Protein AF-A0A1F9HYA3-F1 (afdb_monomer_lite)

Foldseek 3Di:
DPPLVCQQVVDWDWDQDPVGIDTGGQLLSVLLSLLQVDDPDPQSPLVSVLSNLVSQVVPPCLVVSLVVNLVRPDLVSLVSVLVNLCVQLVDLPGPSLVVSQVVCVVVVDRDHSVRSSVSSVVSSVSSVVSD

Secondary structure (DSSP, 8-state):
---HHHHHHSSEEEEEETTEEEEEE-HHHHHHHHHHT--SSTT--HHHHHHHHHHHHT-S-HHHHHHHHHHHS-HHHHHHHHHHHHHH-SSTT-HHHHHHHHHHGGGT----HHHHHHHHHHHHHHHHTT-

Structure (mmCIF, N/CA/C/O backbone):
data_AF-A0A1F9HYA3-F1
#
_entry.id   AF-A0A1F9HYA3-F1
#
loop_
_atom_site.group_PDB
_atom_site.id
_atom_site.type_symbol
_atom_site.label_atom_id
_atom_site.label_alt_id
_atom_site.label_comp_id
_atom_site.label_asym_id
_atom_site.label_entity_id
_atom_site.label_seq_id
_atom_site.pdbx_PDB_ins_code
_atom_site.Cartn_x
_atom_site.Cartn_y
_atom_site.Cartn_z
_atom_site.occupancy
_atom_site.B_iso_or_equiv
_atom_site.auth_seq_id
_atom_site.auth_comp_id
_atom_site.auth_asym_id
_atom_site.auth_atom_id
_atom_site.pdbx_PDB_model_num
ATOM 1 N N . MET A 1 1 ? -23.828 -7.316 6.083 1.00 46.75 1 MET A N 1
ATOM 2 C CA . MET A 1 1 ? -22.713 -8.009 5.410 1.00 46.75 1 MET A CA 1
ATOM 3 C C . MET A 1 1 ? -22.217 -7.020 4.375 1.00 46.75 1 MET A C 1
ATOM 5 O O . MET A 1 1 ? -23.044 -6.533 3.618 1.00 46.75 1 MET A O 1
ATOM 9 N N . PHE A 1 2 ? -20.976 -6.548 4.485 1.00 49.66 2 PHE A N 1
ATOM 10 C CA . PHE A 1 2 ? -20.453 -5.582 3.520 1.00 49.66 2 PHE A CA 1
ATOM 11 C C . PHE A 1 2 ? -20.279 -6.346 2.206 1.00 49.66 2 PHE A C 1
ATOM 13 O O . PHE A 1 2 ? -19.657 -7.405 2.200 1.00 49.66 2 PHE A O 1
ATOM 20 N N . ASP A 1 3 ? -20.904 -5.879 1.131 1.00 56.12 3 ASP A N 1
ATOM 21 C CA . ASP A 1 3 ? -20.735 -6.481 -0.190 1.00 56.12 3 ASP A CA 1
ATOM 22 C C . ASP A 1 3 ? -19.393 -5.976 -0.744 1.00 56.12 3 ASP A C 1
ATOM 24 O O . ASP A 1 3 ? -19.321 -5.053 -1.558 1.00 56.12 3 ASP A O 1
ATOM 28 N N . ASP A 1 4 ? -18.301 -6.534 -0.207 1.00 63.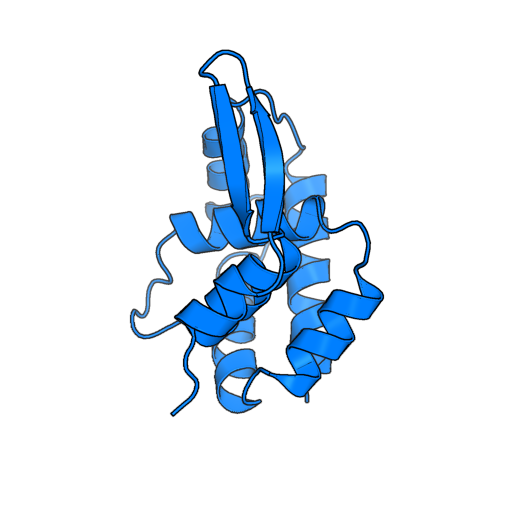31 4 ASP A N 1
ATOM 29 C CA . ASP A 1 4 ? -16.912 -6.098 -0.423 1.00 63.31 4 ASP A CA 1
ATOM 30 C C . ASP A 1 4 ? -16.557 -5.970 -1.915 1.00 63.31 4 ASP A C 1
ATOM 32 O O . ASP A 1 4 ? -15.749 -5.128 -2.316 1.00 63.31 4 ASP A O 1
ATOM 36 N N . PHE A 1 5 ? -17.205 -6.779 -2.754 1.00 63.50 5 PHE A N 1
ATOM 37 C CA . PHE A 1 5 ? -17.028 -6.774 -4.201 1.00 63.50 5 PHE A CA 1
ATOM 38 C C . PHE A 1 5 ? -17.724 -5.587 -4.883 1.00 63.50 5 PHE A C 1
ATOM 40 O O . PHE A 1 5 ? -17.142 -4.951 -5.762 1.00 63.50 5 PHE A O 1
ATOM 47 N N . ASN A 1 6 ? -18.929 -5.217 -4.440 1.00 69.62 6 ASN A N 1
ATOM 48 C CA . ASN A 1 6 ? -19.646 -4.061 -4.985 1.00 69.62 6 ASN A CA 1
ATOM 49 C C . ASN A 1 6 ? -18.927 -2.750 -4.643 1.00 69.62 6 ASN A C 1
ATOM 51 O O . ASN A 1 6 ? -18.889 -1.836 -5.465 1.00 69.62 6 ASN A O 1
ATOM 55 N N . PHE A 1 7 ? -18.274 -2.674 -3.478 1.00 72.81 7 PHE A N 1
ATOM 56 C CA . PHE A 1 7 ? -17.427 -1.533 -3.123 1.00 72.81 7 PHE A CA 1
ATOM 57 C C . PHE A 1 7 ? -16.219 -1.379 -4.063 1.00 72.81 7 PHE A C 1
ATOM 59 O O . PHE A 1 7 ? -15.924 -0.266 -4.503 1.00 72.81 7 PHE A O 1
ATOM 66 N N . LEU A 1 8 ? -15.535 -2.470 -4.417 1.00 73.31 8 LEU A N 1
ATOM 67 C CA . LEU A 1 8 ? -14.430 -2.426 -5.384 1.00 73.31 8 LEU A CA 1
ATOM 68 C C . LEU A 1 8 ? -14.878 -1.936 -6.766 1.00 73.31 8 LEU A C 1
ATOM 70 O O . LEU A 1 8 ? -14.141 -1.202 -7.423 1.00 73.31 8 LEU A O 1
ATOM 74 N N . LEU A 1 9 ? -16.071 -2.350 -7.200 1.00 77.81 9 LEU A N 1
ATOM 75 C CA . LEU A 1 9 ? -16.561 -2.121 -8.559 1.00 77.81 9 LEU A CA 1
ATOM 76 C C . LEU A 1 9 ? -17.346 -0.819 -8.747 1.00 77.81 9 LEU A C 1
ATOM 78 O O . LEU A 1 9 ? -17.616 -0.436 -9.881 1.00 77.81 9 LEU A O 1
ATOM 82 N N . SER A 1 10 ? -17.697 -0.114 -7.670 1.00 78.06 10 SER A N 1
ATOM 83 C CA . SER A 1 10 ? -18.569 1.065 -7.760 1.00 78.06 10 SER A CA 1
ATOM 84 C C . SER A 1 10 ? -17.907 2.316 -8.373 1.00 78.06 10 SER A C 1
ATOM 86 O O . SER A 1 10 ? -18.597 3.311 -8.583 1.00 78.06 10 SER A O 1
ATOM 88 N N . ASP A 1 11 ? -16.592 2.311 -8.609 1.00 77.19 11 ASP A N 1
ATOM 89 C CA . ASP A 1 11 ? -15.848 3.398 -9.265 1.00 77.19 11 ASP A CA 1
ATOM 90 C C . ASP A 1 11 ? -14.558 2.831 -9.869 1.00 77.19 11 ASP A C 1
ATOM 92 O O . ASP A 1 11 ? -13.596 2.500 -9.163 1.00 77.19 11 ASP A O 1
ATOM 96 N N . LEU A 1 12 ? -14.577 2.674 -11.191 1.00 83.19 12 LEU A N 1
ATOM 97 C CA . LEU A 1 12 ? -13.527 2.021 -11.959 1.00 83.19 12 LEU A CA 1
ATOM 98 C C . LEU A 1 12 ? -12.681 3.054 -12.705 1.00 83.19 12 LEU A C 1
ATOM 100 O O . LEU A 1 12 ? -13.185 3.999 -13.311 1.00 83.19 12 LEU A O 1
ATOM 104 N N . LEU A 1 13 ? -11.372 2.830 -12.703 1.0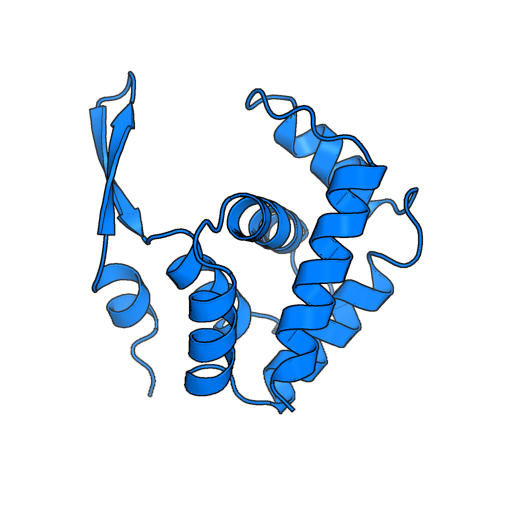0 82.50 13 LEU A N 1
ATOM 105 C CA . LEU A 1 13 ? -10.422 3.505 -13.565 1.00 82.50 13 LEU A CA 1
ATOM 106 C C . LEU A 1 13 ? -10.406 2.815 -14.931 1.00 82.50 13 LEU A C 1
ATOM 108 O O . LEU A 1 13 ? -10.195 1.606 -15.028 1.00 82.50 13 LEU A O 1
ATOM 112 N N . TYR A 1 14 ? -10.583 3.598 -15.986 1.00 88.94 14 TYR A N 1
ATOM 113 C CA . TYR A 1 14 ? -10.349 3.136 -17.346 1.00 88.94 14 TYR A CA 1
ATOM 114 C C . TYR A 1 14 ? -8.853 3.225 -17.675 1.00 88.94 14 TYR A C 1
ATOM 116 O O . TYR A 1 14 ? -8.249 4.290 -17.529 1.00 88.94 14 TYR A O 1
ATOM 124 N N . ILE A 1 15 ? -8.264 2.116 -18.121 1.00 84.00 15 ILE A N 1
ATOM 125 C CA . ILE A 1 15 ? -6.854 2.022 -18.511 1.00 84.00 15 ILE A CA 1
ATOM 126 C C . ILE A 1 15 ? -6.759 1.449 -19.923 1.00 84.00 15 ILE A C 1
ATOM 128 O O . ILE A 1 15 ? -7.424 0.468 -20.261 1.00 84.00 15 ILE A O 1
ATOM 132 N N . GLN A 1 16 ? -5.895 2.049 -20.737 1.00 88.81 16 GLN A N 1
ATOM 133 C CA . GLN A 1 16 ? -5.502 1.522 -22.037 1.00 88.81 16 GLN A CA 1
ATOM 134 C C . GLN A 1 16 ? -4.060 1.015 -21.965 1.00 88.81 16 GLN A C 1
ATOM 136 O O . GLN A 1 16 ? -3.169 1.740 -21.527 1.00 88.81 16 GLN A O 1
ATOM 141 N N . THR A 1 17 ? -3.847 -0.227 -22.389 1.00 85.31 17 THR A N 1
ATOM 142 C CA . THR A 1 17 ? -2.538 -0.884 -22.476 1.00 85.31 17 THR A CA 1
ATOM 143 C C . THR A 1 17 ? -2.296 -1.372 -23.906 1.00 85.31 17 THR A C 1
ATOM 145 O O . THR A 1 17 ? -3.191 -1.304 -24.752 1.00 85.31 17 THR A O 1
ATOM 148 N N . GLU A 1 18 ? -1.100 -1.893 -24.185 1.00 84.50 18 GLU A N 1
ATOM 149 C CA . GLU A 1 18 ? -0.791 -2.545 -25.467 1.00 84.50 18 GLU A CA 1
ATOM 150 C C . GLU A 1 18 ? -1.655 -3.791 -25.738 1.00 84.50 18 GLU A C 1
ATOM 152 O O . GLU A 1 18 ? -1.870 -4.157 -26.891 1.00 84.50 18 GLU A O 1
ATOM 157 N N . TRP A 1 19 ? -2.222 -4.393 -24.686 1.00 86.06 19 TRP A N 1
ATOM 158 C CA . TRP A 1 19 ? -3.088 -5.574 -24.767 1.00 86.06 19 TRP A CA 1
ATOM 159 C C . TRP A 1 19 ? -4.585 -5.252 -24.827 1.00 86.06 19 TRP A C 1
ATOM 161 O O . TRP A 1 19 ? -5.398 -6.169 -24.932 1.00 86.06 19 TRP A O 1
ATOM 171 N N . GLY A 1 20 ? -4.977 -3.976 -24.744 1.00 90.62 20 GLY A N 1
ATOM 172 C CA . GLY A 1 20 ? -6.371 -3.563 -24.894 1.00 90.62 20 GLY A CA 1
ATOM 173 C C . GLY A 1 20 ? -6.856 -2.543 -23.869 1.00 90.62 20 GLY A C 1
ATOM 174 O O . GLY A 1 20 ? -6.088 -1.787 -23.272 1.00 90.62 20 GLY A O 1
ATOM 175 N N . LYS A 1 21 ? -8.180 -2.490 -23.711 1.00 92.94 21 LYS A N 1
ATOM 176 C CA . LYS A 1 21 ? -8.894 -1.512 -22.883 1.00 92.94 21 LYS A CA 1
ATOM 177 C C . LYS A 1 21 ? -9.551 -2.225 -21.710 1.00 92.94 21 LYS A C 1
ATOM 179 O O . LYS A 1 21 ? -10.301 -3.175 -21.918 1.00 92.94 21 LYS A O 1
ATOM 184 N N . PHE A 1 22 ? -9.295 -1.746 -20.498 1.00 88.62 22 PHE A N 1
ATOM 185 C CA . PHE A 1 22 ? -9.734 -2.399 -19.269 1.00 88.62 22 PHE A CA 1
ATOM 186 C C . PHE A 1 22 ? -10.338 -1.389 -18.296 1.00 88.62 22 PHE A C 1
ATOM 188 O O . PHE A 1 22 ? -9.868 -0.256 -18.185 1.00 88.62 22 PHE A O 1
ATOM 195 N N . TYR A 1 23 ? -11.351 -1.827 -17.552 1.00 87.31 23 TYR A N 1
ATOM 196 C CA . TYR A 1 23 ? -11.829 -1.136 -16.359 1.00 87.31 23 TYR A CA 1
ATOM 197 C C . TYR A 1 23 ? -11.291 -1.866 -15.135 1.00 87.31 23 TYR A C 1
ATOM 199 O O . TYR A 1 23 ? -11.499 -3.071 -14.994 1.00 87.31 23 TYR A O 1
ATOM 207 N N . VAL A 1 24 ? -10.595 -1.153 -14.255 1.00 83.25 24 VAL A N 1
ATOM 208 C CA . VAL A 1 24 ? -10.030 -1.725 -13.027 1.00 83.25 24 VAL A CA 1
ATOM 209 C C . VAL A 1 24 ? -10.434 -0.896 -11.813 1.00 83.25 24 VAL A C 1
ATOM 211 O O . VAL A 1 24 ? -10.655 0.306 -11.955 1.00 83.25 24 VAL A O 1
ATOM 214 N N . PRO A 1 25 ? -10.519 -1.477 -10.606 1.00 81.81 25 PRO A N 1
ATOM 215 C CA . PRO A 1 25 ? -10.747 -0.695 -9.398 1.00 81.81 25 PRO A CA 1
ATOM 216 C C . PRO A 1 25 ? -9.692 0.397 -9.231 1.00 81.81 25 PRO A C 1
ATOM 218 O O . PRO A 1 25 ? -8.507 0.181 -9.503 1.00 81.81 25 PRO A O 1
ATOM 221 N N . ARG A 1 26 ? -10.108 1.566 -8.738 1.00 79.69 26 ARG A N 1
ATOM 222 C CA . ARG A 1 26 ? -9.151 2.604 -8.347 1.00 79.69 26 ARG A CA 1
ATOM 223 C C . ARG A 1 26 ? -8.186 2.077 -7.270 1.00 79.69 26 ARG A C 1
ATOM 225 O O . ARG A 1 26 ? -8.641 1.369 -6.362 1.00 79.69 26 ARG A O 1
ATOM 232 N N . PRO A 1 27 ? -6.887 2.435 -7.317 1.00 75.50 27 PRO A N 1
ATOM 233 C CA . PRO A 1 27 ? -5.898 1.986 -6.334 1.00 75.50 27 PRO A CA 1
ATOM 234 C C . PRO A 1 27 ? -6.325 2.217 -4.878 1.00 75.50 27 PRO A C 1
ATOM 236 O O . PRO A 1 27 ? -6.100 1.364 -4.025 1.00 75.50 27 PRO A O 1
ATOM 239 N N . GLU A 1 28 ? -7.004 3.330 -4.598 1.00 75.69 28 GLU A N 1
ATOM 240 C CA . GLU A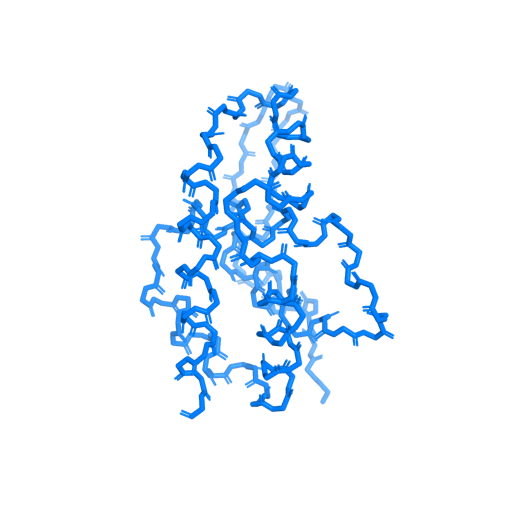 1 28 ? -7.496 3.700 -3.270 1.00 75.69 28 GLU A CA 1
ATOM 241 C C . GLU A 1 28 ? -8.567 2.731 -2.752 1.00 75.69 28 GLU A C 1
ATOM 243 O O . GLU A 1 28 ? -8.536 2.316 -1.594 1.00 75.69 28 GLU A O 1
ATOM 248 N N . ARG A 1 29 ? -9.488 2.307 -3.623 1.00 76.25 29 ARG A N 1
ATOM 249 C CA . ARG A 1 29 ? -10.524 1.323 -3.274 1.00 76.25 29 ARG A CA 1
ATOM 250 C C . ARG A 1 29 ? -9.940 -0.061 -3.090 1.00 76.25 29 ARG A C 1
ATOM 252 O O . ARG A 1 29 ? -10.351 -0.783 -2.186 1.00 76.25 29 ARG A O 1
ATOM 259 N N . TYR A 1 30 ? -8.954 -0.408 -3.910 1.00 76.81 30 TYR A N 1
ATOM 260 C CA . TYR A 1 30 ? -8.232 -1.659 -3.756 1.00 76.81 30 TYR A CA 1
ATOM 261 C C . TYR A 1 30 ? -7.452 -1.707 -2.437 1.00 76.81 30 TYR A C 1
ATOM 263 O O . TYR A 1 30 ? -7.474 -2.736 -1.770 1.00 76.81 30 TYR A O 1
ATOM 271 N N . LEU A 1 31 ? -6.837 -0.598 -2.006 1.00 75.12 31 LEU A N 1
ATOM 272 C CA . LEU A 1 31 ? -6.213 -0.489 -0.681 1.00 75.12 31 LEU A CA 1
ATOM 273 C C . LEU A 1 31 ? -7.217 -0.726 0.443 1.00 75.12 31 LEU A C 1
ATOM 275 O O . LEU A 1 31 ? -6.950 -1.542 1.318 1.00 75.12 31 LEU A O 1
ATOM 279 N N . ILE A 1 32 ? -8.372 -0.057 0.407 1.00 73.25 32 ILE A N 1
ATOM 280 C CA . ILE A 1 32 ? -9.422 -0.213 1.426 1.00 73.25 32 ILE A CA 1
ATOM 281 C C . ILE A 1 32 ? -9.925 -1.655 1.452 1.00 73.25 32 ILE A C 1
ATOM 283 O O . ILE A 1 32 ? -9.950 -2.272 2.512 1.00 73.25 32 ILE A O 1
ATOM 287 N N . TYR A 1 33 ? -10.232 -2.230 0.288 1.00 75.38 33 TYR A N 1
ATOM 288 C CA . TYR A 1 33 ? -10.604 -3.637 0.176 1.00 75.38 33 TYR A CA 1
ATOM 289 C C . TYR A 1 33 ? -9.520 -4.553 0.739 1.00 75.38 33 TYR A C 1
ATOM 291 O O . TYR A 1 33 ? -9.832 -5.494 1.460 1.00 75.38 33 TYR A O 1
ATOM 299 N N . LYS A 1 34 ? -8.241 -4.287 0.456 1.00 75.06 34 LYS A N 1
ATOM 300 C CA . LYS A 1 34 ? -7.129 -5.083 0.978 1.00 75.06 34 LYS A CA 1
ATOM 301 C C . LYS A 1 34 ? -6.961 -4.943 2.477 1.00 75.06 34 LYS A C 1
ATOM 303 O O . LYS A 1 34 ? -6.668 -5.943 3.108 1.00 75.06 34 LYS A O 1
ATOM 308 N N . VAL A 1 35 ? -7.200 -3.768 3.054 1.00 72.69 35 VAL A N 1
ATOM 309 C CA . VAL A 1 35 ? -7.221 -3.580 4.511 1.00 72.69 35 VAL A CA 1
ATOM 310 C C . VAL A 1 35 ? -8.411 -4.312 5.138 1.00 72.69 35 VAL A C 1
ATOM 312 O O . VAL A 1 35 ? -8.223 -4.973 6.153 1.00 72.69 35 VAL A O 1
ATOM 315 N N . ILE A 1 36 ? -9.596 -4.268 4.516 1.00 65.69 36 ILE A N 1
ATOM 316 C CA . ILE A 1 36 ? -10.797 -5.009 4.947 1.00 65.69 36 ILE A CA 1
ATOM 317 C C . ILE A 1 36 ? -10.585 -6.531 4.842 1.00 65.69 36 ILE A C 1
ATOM 319 O O . ILE A 1 36 ? -11.004 -7.280 5.721 1.00 65.69 36 ILE A O 1
ATOM 323 N N . SER A 1 37 ? -9.884 -6.986 3.801 1.00 64.69 37 SER A N 1
ATOM 324 C CA . SER A 1 37 ? -9.621 -8.404 3.512 1.00 64.69 37 SER A CA 1
ATOM 325 C C . SER A 1 37 ? -8.311 -8.951 4.111 1.00 64.69 37 SER A C 1
ATOM 327 O O . SER A 1 37 ? -7.929 -10.081 3.805 1.00 64.69 37 SER A O 1
ATOM 329 N N . PHE A 1 38 ? -7.624 -8.207 4.993 1.00 65.06 38 PHE A N 1
ATOM 330 C CA . PHE A 1 38 ? -6.407 -8.652 5.702 1.00 65.06 38 PHE A CA 1
ATOM 331 C C . PHE A 1 38 ? -6.615 -8.680 7.219 1.00 65.06 38 PHE A C 1
ATOM 333 O O . PHE A 1 38 ? -7.019 -7.686 7.797 1.00 65.06 38 PHE A O 1
ATOM 340 N N . LEU A 1 39 ? -6.299 -9.724 7.991 1.00 51.66 39 LEU A N 1
ATOM 341 C CA . LEU A 1 39 ? -5.333 -10.820 7.865 1.00 51.66 39 LEU A CA 1
ATOM 342 C C . LEU A 1 39 ? -5.963 -12.085 8.471 1.00 51.66 39 LEU A C 1
ATOM 344 O O . LEU A 1 39 ? -5.970 -12.187 9.695 1.00 51.66 39 LEU A O 1
ATOM 348 N N . ASP A 1 40 ? -6.440 -13.055 7.698 1.00 49.06 40 ASP A N 1
ATOM 349 C CA . ASP A 1 40 ? -6.744 -14.385 8.269 1.00 49.06 40 ASP A CA 1
ATOM 350 C C . ASP A 1 40 ? -5.517 -15.310 8.307 1.00 49.06 40 ASP A C 1
ATOM 352 O O . ASP A 1 40 ? -5.519 -16.318 9.005 1.00 49.06 40 ASP A O 1
ATOM 356 N N . GLU A 1 41 ? -4.406 -14.909 7.675 1.00 55.62 41 GLU A N 1
ATOM 357 C CA . GLU A 1 41 ? -3.137 -15.635 7.740 1.00 55.62 41 GLU A CA 1
ATOM 358 C C . GLU A 1 41 ? -2.059 -14.867 8.531 1.00 55.62 41 GLU A C 1
ATOM 360 O O . GLU A 1 41 ? -1.808 -13.689 8.247 1.00 55.62 41 GLU A O 1
ATOM 365 N N . PRO A 1 42 ? -1.349 -15.522 9.473 1.00 45.78 42 PRO A N 1
ATOM 366 C CA . PRO A 1 42 ? -0.311 -14.903 10.309 1.00 45.78 42 PRO A CA 1
ATOM 367 C C . PRO A 1 42 ? 0.836 -14.250 9.527 1.00 45.78 42 PRO A C 1
ATOM 369 O O . PRO A 1 42 ? 1.525 -13.376 10.051 1.00 45.78 42 PRO A O 1
ATOM 372 N N . ALA A 1 43 ? 1.049 -14.665 8.276 1.00 50.59 43 ALA A N 1
ATOM 373 C CA . ALA A 1 43 ? 2.162 -14.206 7.460 1.00 50.59 43 ALA A CA 1
ATOM 374 C C . ALA A 1 43 ? 1.857 -12.964 6.623 1.00 50.59 43 ALA A C 1
ATOM 376 O O . ALA A 1 43 ? 2.817 -12.357 6.153 1.00 50.59 43 ALA A O 1
ATOM 377 N N . GLY A 1 44 ? 0.582 -12.590 6.434 1.00 57.53 44 GLY A N 1
ATOM 378 C CA . GLY A 1 44 ? 0.167 -11.551 5.492 1.00 57.53 44 GLY A CA 1
ATOM 379 C C . GLY A 1 44 ? 0.863 -11.707 4.147 1.00 57.53 44 GLY A C 1
ATOM 380 O O . GLY A 1 44 ? 1.938 -11.136 3.966 1.00 57.53 44 GLY A O 1
ATOM 381 N N . ARG A 1 45 ? 0.290 -12.532 3.255 1.00 67.31 45 ARG A N 1
ATOM 382 C CA . ARG A 1 45 ? 0.903 -12.944 1.982 1.00 67.31 45 ARG A CA 1
ATOM 383 C C . ARG A 1 45 ? 1.704 -11.796 1.382 1.00 67.31 45 ARG A C 1
ATOM 385 O O . ARG A 1 45 ? 1.187 -10.709 1.161 1.00 67.31 45 ARG A O 1
ATOM 392 N N . GLN A 1 46 ? 2.986 -12.043 1.162 1.00 69.12 46 GLN A N 1
ATOM 393 C CA . GLN A 1 46 ? 3.979 -11.035 0.796 1.00 69.12 46 GLN A CA 1
ATOM 394 C C . GLN A 1 46 ? 3.549 -10.156 -0.393 1.00 69.12 46 GLN A C 1
ATOM 396 O O . GLN A 1 46 ? 3.803 -8.953 -0.422 1.00 69.12 46 GLN A O 1
ATOM 401 N N . ARG A 1 47 ? 2.778 -10.741 -1.316 1.00 73.19 47 ARG A N 1
ATOM 402 C CA . ARG A 1 47 ? 2.106 -10.052 -2.421 1.00 73.19 47 ARG A CA 1
ATOM 403 C C . ARG A 1 47 ? 1.214 -8.896 -1.966 1.00 73.19 47 ARG A C 1
ATOM 405 O O . ARG A 1 47 ? 1.224 -7.851 -2.597 1.00 73.19 47 ARG A O 1
ATOM 412 N N . ASP A 1 48 ? 0.450 -9.052 -0.896 1.00 76.00 48 ASP A N 1
ATOM 413 C CA . ASP A 1 48 ? -0.443 -8.009 -0.395 1.00 76.00 48 ASP A CA 1
ATOM 414 C C . ASP A 1 48 ? 0.336 -6.856 0.249 1.00 76.00 48 ASP A C 1
ATOM 416 O O . ASP A 1 48 ? -0.054 -5.703 0.103 1.00 76.00 48 ASP A O 1
ATOM 420 N N . VAL A 1 49 ? 1.489 -7.136 0.865 1.00 78.00 49 VAL A N 1
ATOM 421 C CA . VAL A 1 49 ? 2.407 -6.100 1.367 1.00 78.00 49 VAL A CA 1
ATOM 422 C C . VAL A 1 49 ? 3.000 -5.281 0.217 1.00 78.00 49 VAL A C 1
ATOM 424 O O . VAL A 1 49 ? 3.019 -4.052 0.281 1.00 78.00 49 VAL A O 1
ATOM 427 N N . MET A 1 50 ? 3.420 -5.947 -0.860 1.00 80.12 50 MET A N 1
ATOM 428 C CA . MET A 1 50 ? 3.844 -5.282 -2.094 1.00 80.12 50 MET A CA 1
ATOM 429 C C . MET A 1 50 ? 2.704 -4.466 -2.720 1.00 80.12 50 MET A C 1
ATOM 431 O O . MET A 1 50 ? 2.929 -3.342 -3.157 1.00 80.12 50 MET A O 1
ATOM 435 N N . MET A 1 51 ? 1.476 -4.992 -2.729 1.00 78.06 51 MET A N 1
ATOM 436 C CA . MET A 1 51 ? 0.309 -4.263 -3.234 1.00 78.06 51 MET A CA 1
ATOM 437 C C . MET A 1 51 ? -0.037 -3.047 -2.371 1.00 78.06 51 MET A C 1
ATOM 439 O O . MET A 1 51 ? -0.394 -2.013 -2.928 1.00 78.06 51 MET A O 1
ATOM 443 N N . PHE A 1 52 ? 0.092 -3.132 -1.041 1.00 81.44 52 PHE A N 1
ATOM 444 C CA . PHE A 1 52 ? -0.077 -1.973 -0.161 1.00 81.44 52 PHE A 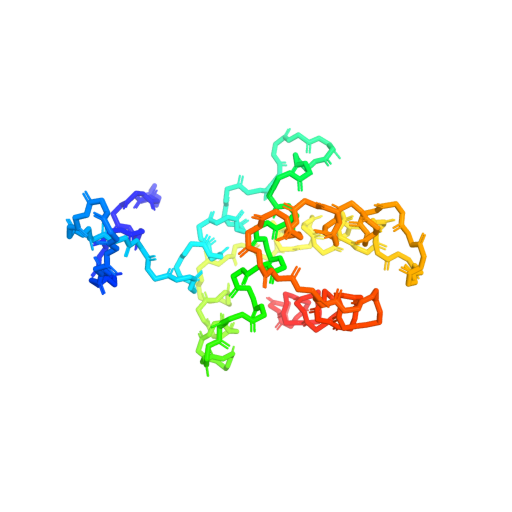CA 1
ATOM 445 C C . PHE A 1 52 ? 0.905 -0.872 -0.525 1.00 81.44 52 PHE A C 1
ATOM 447 O O . PHE A 1 52 ? 0.480 0.256 -0.760 1.00 81.44 52 PHE A O 1
ATOM 454 N N . TYR A 1 53 ? 2.190 -1.211 -0.644 1.00 85.44 53 TYR A N 1
ATOM 455 C CA . TYR A 1 53 ? 3.200 -0.261 -1.093 1.00 85.44 53 TYR A CA 1
ATOM 456 C C . TYR A 1 53 ? 2.830 0.348 -2.448 1.00 85.44 53 TYR A C 1
ATOM 458 O O . TYR A 1 53 ? 2.755 1.567 -2.579 1.00 85.44 53 TYR A O 1
ATOM 466 N N . PHE A 1 54 ? 2.566 -0.497 -3.445 1.00 83.12 54 PHE A N 1
ATOM 467 C CA . PHE A 1 54 ? 2.335 -0.059 -4.815 1.00 83.12 54 PHE A CA 1
ATOM 468 C C . PHE A 1 54 ? 1.116 0.858 -4.936 1.00 83.12 54 PHE A C 1
ATOM 470 O O . PHE A 1 54 ? 1.182 1.920 -5.549 1.00 83.12 54 PHE A O 1
ATOM 477 N N . CYS A 1 55 ? -0.012 0.479 -4.340 1.00 81.12 55 CYS A N 1
ATOM 478 C CA . CYS A 1 55 ? -1.209 1.300 -4.417 1.00 81.12 55 CYS A CA 1
ATOM 479 C C . CYS A 1 55 ? -1.079 2.572 -3.568 1.00 81.12 55 CYS A C 1
ATOM 481 O O . CYS A 1 55 ? -1.586 3.614 -3.979 1.00 81.12 55 CYS A O 1
ATOM 483 N N . PHE A 1 56 ? -0.416 2.516 -2.406 1.00 85.38 56 PHE A N 1
ATOM 484 C CA . PHE A 1 56 ? -0.269 3.686 -1.535 1.00 85.38 56 PHE A CA 1
ATOM 485 C C . PHE A 1 56 ? 0.693 4.721 -2.133 1.00 85.38 56 PHE A C 1
ATOM 487 O O . PHE A 1 56 ? 0.340 5.898 -2.204 1.00 85.38 56 PHE A O 1
ATOM 494 N N . SER A 1 57 ? 1.827 4.278 -2.688 1.00 85.19 57 SER A N 1
ATOM 495 C CA . SER A 1 57 ? 2.806 5.149 -3.360 1.00 85.19 57 SER A CA 1
ATOM 496 C C . SER A 1 57 ? 2.235 5.871 -4.580 1.00 85.19 57 SER A C 1
ATOM 498 O O . SER A 1 57 ? 2.691 6.954 -4.942 1.00 85.19 57 SER A O 1
ATOM 500 N N . ARG A 1 58 ? 1.201 5.297 -5.205 1.00 81.00 58 ARG A N 1
ATOM 501 C CA . ARG A 1 58 ? 0.516 5.859 -6.379 1.00 81.00 58 ARG A CA 1
ATOM 502 C C . ARG A 1 58 ? -0.832 6.498 -6.062 1.00 81.00 58 ARG A C 1
ATOM 504 O O . ARG A 1 58 ? -1.466 7.046 -6.966 1.00 81.00 58 ARG A O 1
ATOM 511 N N . CYS A 1 59 ? -1.250 6.485 -4.799 1.00 78.75 59 CYS A N 1
ATOM 512 C CA . CYS A 1 59 ? -2.447 7.175 -4.347 1.00 78.75 59 CYS A CA 1
ATOM 513 C C . CYS A 1 59 ? -2.225 8.689 -4.434 1.00 78.75 59 CYS A C 1
ATOM 515 O O . CYS A 1 59 ? -1.455 9.273 -3.669 1.00 78.75 59 CYS A O 1
ATOM 517 N N . ARG A 1 60 ? -2.924 9.344 -5.368 1.00 71.56 60 ARG A N 1
ATOM 518 C CA . ARG A 1 60 ? -2.820 10.801 -5.573 1.00 71.56 60 ARG A CA 1
ATOM 519 C C . ARG A 1 60 ? -3.607 11.599 -4.533 1.00 71.56 60 ARG A C 1
ATOM 521 O O . ARG A 1 60 ? -3.363 12.788 -4.361 1.00 71.56 60 ARG A O 1
ATOM 528 N N . LYS A 1 61 ? -4.550 10.954 -3.844 1.00 77.31 61 LYS A N 1
ATOM 529 C CA . LYS A 1 61 ? -5.502 11.570 -2.910 1.00 77.31 61 LYS A CA 1
ATOM 530 C C . LYS A 1 61 ? -5.374 10.946 -1.517 1.00 77.31 61 LYS A C 1
ATOM 532 O O . LYS A 1 61 ? -6.317 10.361 -0.990 1.00 77.31 61 LYS A O 1
ATOM 537 N N . ARG A 1 62 ? -4.189 11.070 -0.906 1.00 75.69 62 ARG A N 1
ATOM 538 C CA . ARG A 1 62 ? -3.876 10.450 0.400 1.00 75.69 62 ARG A CA 1
ATOM 539 C C . ARG A 1 62 ? -4.859 10.838 1.512 1.00 75.69 62 ARG A C 1
ATOM 541 O O . ARG A 1 62 ? -5.272 9.972 2.272 1.00 75.69 62 ARG A O 1
ATOM 548 N N . ALA A 1 63 ? -5.294 12.098 1.558 1.00 74.19 63 ALA A N 1
ATOM 549 C CA . ALA A 1 63 ? -6.277 12.565 2.542 1.00 74.19 63 ALA A CA 1
ATOM 550 C C . ALA A 1 63 ? -7.656 11.890 2.382 1.00 74.19 63 ALA A C 1
ATOM 552 O O . ALA A 1 63 ? -8.313 11.564 3.368 1.00 74.19 63 ALA A O 1
ATOM 553 N N . GLU A 1 64 ? -8.088 11.636 1.143 1.00 73.00 64 GLU A N 1
ATOM 554 C CA . GLU A 1 64 ? -9.346 10.926 0.871 1.00 73.00 64 GLU A CA 1
ATOM 555 C C . GLU A 1 64 ? -9.231 9.443 1.242 1.00 73.00 64 GLU A C 1
ATOM 557 O O . GLU A 1 64 ? -10.167 8.877 1.804 1.00 73.00 64 GLU A O 1
ATOM 562 N N . LEU A 1 65 ? -8.069 8.828 0.996 1.00 74.56 65 LEU A N 1
ATOM 563 C CA . LEU A 1 65 ? -7.783 7.464 1.438 1.00 74.56 65 LEU A CA 1
ATOM 564 C C . LEU A 1 65 ? -7.818 7.349 2.970 1.00 74.56 65 LEU A C 1
ATOM 566 O O . LEU A 1 65 ? -8.422 6.415 3.486 1.00 74.56 65 LEU A O 1
ATOM 570 N N . GLU A 1 66 ? -7.219 8.294 3.698 1.00 74.19 66 GLU A N 1
ATOM 571 C CA . GLU A 1 66 ? -7.261 8.335 5.167 1.00 74.19 66 GLU A CA 1
ATOM 572 C C . GLU A 1 66 ? -8.697 8.391 5.701 1.00 74.19 66 GLU A C 1
ATOM 574 O O . GLU A 1 66 ? -9.066 7.604 6.575 1.00 74.19 66 GLU A O 1
ATOM 579 N N . LEU A 1 67 ? -9.522 9.290 5.156 1.00 72.56 67 LEU A N 1
ATOM 580 C CA . LEU A 1 67 ? -10.935 9.415 5.524 1.00 72.56 67 LEU A CA 1
ATOM 581 C C . LEU A 1 67 ? -11.717 8.138 5.210 1.00 72.56 67 LEU A C 1
ATOM 583 O O . LEU A 1 67 ? -12.461 7.644 6.053 1.00 72.56 67 LEU A O 1
ATOM 587 N N . ALA A 1 68 ? -11.520 7.568 4.025 1.00 70.88 68 ALA A N 1
ATOM 588 C CA . ALA A 1 68 ? -12.221 6.360 3.623 1.00 70.88 68 ALA A CA 1
ATOM 589 C C . ALA A 1 68 ? -11.806 5.149 4.475 1.00 70.88 68 ALA A C 1
ATOM 591 O O . ALA A 1 68 ? -12.659 4.377 4.912 1.00 70.88 68 ALA A O 1
ATOM 592 N N . LEU A 1 69 ? -10.518 5.002 4.793 1.00 73.56 69 LEU A N 1
ATOM 593 C CA . LEU A 1 69 ? -10.059 3.951 5.697 1.00 73.56 69 LEU A CA 1
ATOM 594 C C . LEU A 1 69 ? -10.704 4.086 7.087 1.00 73.56 69 LEU A C 1
ATOM 596 O O . LEU A 1 69 ? -11.116 3.071 7.646 1.00 73.56 69 LEU A O 1
ATOM 600 N N . LYS A 1 70 ? -10.878 5.311 7.608 1.00 72.19 70 LYS A N 1
ATOM 601 C CA . LYS A 1 70 ? -11.634 5.562 8.851 1.00 72.19 70 LYS A CA 1
ATOM 602 C C . LYS A 1 70 ? -13.098 5.153 8.754 1.00 72.19 70 LYS A C 1
ATOM 604 O O . LYS A 1 70 ? -13.630 4.561 9.686 1.00 72.19 70 LYS A O 1
ATOM 609 N N . SER A 1 71 ? -13.753 5.477 7.642 1.00 70.94 71 SER A N 1
ATOM 610 C CA . SER A 1 71 ? -15.180 5.208 7.455 1.00 70.94 71 SER A CA 1
ATOM 611 C C . SER A 1 71 ? -15.497 3.727 7.240 1.00 70.94 71 SER A C 1
ATOM 613 O O . SER A 1 71 ? -16.575 3.280 7.623 1.00 70.94 71 SER A O 1
ATOM 615 N N . PHE A 1 72 ? -14.586 2.968 6.624 1.00 70.38 72 PHE A N 1
ATOM 616 C CA . PHE A 1 72 ? -14.866 1.601 6.176 1.00 70.38 72 PHE A CA 1
ATOM 617 C C . PHE A 1 72 ? -14.158 0.503 6.980 1.00 70.38 72 PHE A C 1
ATOM 619 O O . PHE A 1 72 ? -14.618 -0.640 6.972 1.00 70.38 72 PHE A O 1
ATOM 626 N N . CYS A 1 73 ? -13.058 0.798 7.681 1.00 73.38 73 CYS A N 1
ATOM 627 C CA . CYS A 1 73 ? -12.277 -0.232 8.369 1.00 73.38 73 CYS A CA 1
ATOM 628 C C . CYS A 1 73 ? -12.612 -0.303 9.863 1.00 73.38 73 CYS A C 1
ATOM 630 O O . CYS A 1 73 ? -12.580 0.695 10.576 1.00 73.38 73 CYS A O 1
ATOM 632 N N . LYS A 1 74 ? -12.855 -1.516 10.375 1.00 75.69 74 LYS A N 1
ATOM 633 C CA . LYS A 1 74 ? -13.003 -1.745 11.821 1.00 75.69 74 LYS A CA 1
ATOM 634 C C . LYS A 1 74 ? -11.666 -1.506 12.528 1.00 75.69 74 LYS A C 1
ATOM 636 O O . LYS A 1 74 ? -10.654 -2.084 12.138 1.00 75.69 74 LYS A O 1
ATOM 641 N N . GLU A 1 75 ? -11.670 -0.755 13.624 1.00 74.88 75 GLU A N 1
ATOM 642 C CA . GLU A 1 75 ? -10.458 -0.382 14.371 1.00 74.88 75 GLU A CA 1
ATOM 643 C C . GLU A 1 75 ? -9.574 -1.590 14.756 1.00 74.88 75 GLU A C 1
ATOM 645 O O . GLU A 1 75 ? -8.353 -1.572 14.581 1.00 74.88 75 GLU A O 1
ATOM 650 N N . ALA A 1 76 ? -10.179 -2.691 15.221 1.00 75.00 76 ALA A N 1
ATOM 651 C CA . ALA A 1 76 ? -9.455 -3.914 15.584 1.00 75.00 76 ALA A CA 1
ATOM 652 C C . ALA A 1 76 ? -8.689 -4.538 14.399 1.00 75.00 76 ALA A C 1
ATOM 654 O O . ALA A 1 76 ? -7.579 -5.051 14.568 1.00 75.00 76 ALA A O 1
ATOM 655 N N . LEU A 1 77 ? -9.263 -4.461 13.195 1.00 75.75 77 LEU A N 1
ATOM 656 C CA . LEU A 1 77 ? -8.655 -4.958 11.963 1.00 75.75 77 LEU A CA 1
ATOM 657 C C . LEU A 1 77 ? -7.437 -4.114 11.587 1.00 75.75 77 LEU A C 1
ATOM 659 O O . LEU A 1 77 ? -6.347 -4.639 11.352 1.00 75.75 77 LEU A O 1
ATOM 663 N N . VAL A 1 78 ? -7.603 -2.794 11.636 1.00 77.62 78 VAL A N 1
ATOM 664 C CA . VAL A 1 78 ? -6.534 -1.834 11.366 1.00 77.62 78 VAL A CA 1
ATOM 665 C C . VAL A 1 78 ? -5.359 -2.041 12.322 1.00 77.62 78 VAL A C 1
ATOM 667 O O . VAL A 1 78 ? -4.211 -2.112 11.881 1.00 77.62 78 VAL A O 1
ATOM 670 N N . LYS A 1 79 ? -5.620 -2.234 13.623 1.00 80.38 79 LYS A N 1
ATOM 671 C CA . LYS A 1 79 ? -4.574 -2.542 14.615 1.00 80.38 79 LYS A CA 1
ATOM 672 C C . LYS A 1 79 ? -3.793 -3.814 14.263 1.00 80.38 79 LYS A C 1
ATOM 674 O O . LYS A 1 79 ? -2.567 -3.828 14.403 1.00 80.38 79 LYS A O 1
ATOM 679 N N . LYS A 1 80 ? -4.466 -4.866 13.775 1.00 79.19 80 LYS A N 1
ATOM 680 C CA . LYS A 1 80 ? -3.822 -6.121 13.338 1.00 79.19 80 LYS A CA 1
ATOM 681 C C . LYS A 1 80 ? -2.886 -5.885 12.147 1.00 79.19 80 LYS A C 1
ATOM 683 O O . LYS A 1 80 ? -1.733 -6.318 12.190 1.00 79.19 80 LYS A O 1
ATOM 688 N N . VAL A 1 81 ? -3.346 -5.148 11.134 1.00 79.06 81 VAL A N 1
ATOM 689 C CA . VAL A 1 81 ? -2.550 -4.786 9.947 1.00 79.06 81 VAL A CA 1
ATOM 690 C C . VAL A 1 81 ? -1.338 -3.935 10.334 1.00 79.06 81 VAL A C 1
ATOM 692 O O . VAL A 1 81 ? -0.207 -4.287 9.998 1.00 79.06 81 VAL A O 1
ATOM 695 N N . VAL A 1 82 ? -1.542 -2.872 11.118 1.00 83.69 82 VAL A N 1
ATOM 696 C CA . VAL A 1 82 ? -0.469 -1.989 11.607 1.00 83.69 82 VAL A CA 1
ATOM 697 C C . VAL A 1 82 ? 0.596 -2.779 12.366 1.00 83.69 82 VAL A C 1
ATOM 699 O O . VAL A 1 82 ? 1.790 -2.585 12.131 1.00 83.69 82 VAL A O 1
ATOM 702 N N . LYS A 1 83 ? 0.190 -3.697 13.253 1.00 85.19 83 LYS A N 1
ATOM 703 C CA . LYS A 1 83 ? 1.123 -4.555 13.997 1.00 85.19 83 LYS A CA 1
ATOM 704 C C . LYS A 1 83 ? 1.950 -5.436 13.055 1.00 85.19 83 LYS A C 1
ATOM 706 O O . LYS A 1 83 ? 3.169 -5.495 13.208 1.00 85.19 83 LYS A O 1
ATOM 711 N N . GLY A 1 84 ? 1.312 -6.084 12.079 1.00 82.94 84 GLY A N 1
ATOM 712 C CA . GLY A 1 84 ? 1.995 -6.935 11.098 1.00 82.94 84 GLY A CA 1
ATOM 713 C C . GLY A 1 84 ? 3.000 -6.164 10.238 1.00 82.94 84 GLY A C 1
ATOM 714 O O . GLY A 1 84 ? 4.139 -6.599 10.069 1.00 82.94 84 GLY A O 1
ATOM 715 N N . LEU A 1 85 ? 2.617 -4.981 9.755 1.00 83.31 85 LEU A N 1
ATOM 716 C CA . LEU A 1 85 ? 3.491 -4.134 8.944 1.00 83.31 85 LEU A CA 1
ATOM 717 C C . LEU A 1 85 ? 4.672 -3.586 9.756 1.00 83.31 85 LEU A C 1
ATOM 719 O O . LEU A 1 85 ? 5.807 -3.677 9.300 1.00 83.31 85 LEU A O 1
ATOM 723 N N . LYS A 1 86 ? 4.460 -3.118 10.993 1.00 86.69 86 LYS A N 1
ATOM 724 C CA . LYS A 1 86 ? 5.565 -2.674 11.868 1.00 86.69 86 LYS A CA 1
ATOM 725 C C . LYS A 1 86 ? 6.604 -3.774 12.117 1.00 86.69 86 LYS A C 1
ATOM 727 O O . LYS A 1 86 ? 7.788 -3.475 12.231 1.00 86.69 86 LYS A O 1
ATOM 732 N N . LEU A 1 87 ? 6.182 -5.039 12.191 1.00 85.81 87 LEU A N 1
ATOM 733 C CA . LEU A 1 87 ? 7.104 -6.171 12.339 1.00 85.81 87 LEU A CA 1
ATOM 734 C C . LEU A 1 87 ? 7.926 -6.438 11.072 1.00 85.81 87 LEU A C 1
ATOM 736 O O . LEU A 1 87 ? 9.096 -6.795 11.191 1.00 85.81 87 LEU A O 1
ATOM 740 N N . LYS A 1 88 ? 7.330 -6.261 9.886 1.00 84.00 88 LYS A N 1
ATOM 741 C CA . LYS A 1 88 ? 7.987 -6.473 8.585 1.00 84.00 88 LYS A CA 1
ATOM 742 C C . LYS A 1 88 ? 8.889 -5.305 8.161 1.00 84.00 88 LYS A C 1
ATOM 744 O O . LYS A 1 88 ? 9.875 -5.536 7.472 1.00 84.00 88 LYS A O 1
ATOM 749 N N . PHE A 1 89 ? 8.572 -4.082 8.588 1.00 87.94 89 PHE A N 1
ATOM 750 C CA . PHE A 1 89 ? 9.281 -2.844 8.236 1.00 87.94 89 PHE A CA 1
ATOM 751 C C . PHE A 1 89 ? 9.953 -2.215 9.462 1.00 87.94 89 PHE A C 1
ATOM 753 O O . PHE A 1 89 ? 9.683 -1.067 9.816 1.00 87.94 89 PHE A O 1
ATOM 760 N N . LYS A 1 90 ? 10.826 -2.969 10.140 1.00 84.62 90 LYS A N 1
ATOM 761 C CA . LYS A 1 90 ? 11.586 -2.447 11.293 1.00 84.62 90 LYS A CA 1
ATOM 762 C C . LYS A 1 90 ? 12.731 -1.531 10.862 1.00 84.62 90 LYS A C 1
ATOM 764 O O . LYS A 1 90 ? 12.986 -0.514 11.505 1.00 84.62 90 LYS A O 1
ATOM 769 N N . HIS A 1 91 ? 13.401 -1.893 9.772 1.00 88.56 91 HIS A N 1
ATOM 770 C CA . HIS A 1 91 ? 14.588 -1.217 9.248 1.00 88.56 91 HIS A CA 1
ATOM 771 C C . HIS A 1 91 ? 14.495 -1.080 7.726 1.00 88.56 91 HIS A C 1
ATOM 773 O O . HIS A 1 91 ? 13.782 -1.850 7.082 1.00 88.56 91 HIS A O 1
ATOM 779 N N . GLU A 1 92 ? 15.233 -0.140 7.147 1.00 88.81 92 GLU A N 1
ATOM 780 C CA . GLU A 1 92 ? 15.256 0.068 5.695 1.00 88.81 92 GLU A CA 1
ATOM 781 C C . GLU A 1 92 ? 15.749 -1.176 4.940 1.00 88.81 92 GLU A C 1
ATOM 783 O O . GLU A 1 92 ? 15.164 -1.567 3.940 1.00 88.81 92 GLU A O 1
ATOM 788 N N . SER A 1 93 ? 16.713 -1.900 5.511 1.00 87.19 93 SER A N 1
ATOM 789 C CA . SER A 1 93 ? 17.261 -3.150 4.969 1.00 87.19 93 SER A CA 1
ATOM 790 C C . SER A 1 93 ? 16.418 -4.402 5.262 1.00 87.19 93 SER A C 1
ATOM 792 O O . SER A 1 93 ? 16.896 -5.528 5.108 1.00 87.19 93 SER A O 1
ATOM 794 N N . SER A 1 94 ? 15.172 -4.250 5.729 1.00 89.12 94 SER A N 1
ATOM 795 C CA . SER A 1 94 ? 14.326 -5.407 6.058 1.00 89.12 94 SER A CA 1
ATOM 796 C C . SER A 1 94 ? 14.084 -6.280 4.815 1.00 89.12 94 SER A C 1
ATOM 798 O O . SER A 1 94 ? 13.878 -5.734 3.728 1.00 89.12 94 SER A O 1
ATOM 800 N N . PRO A 1 95 ? 13.985 -7.620 4.952 1.00 88.31 95 PRO A N 1
ATOM 801 C CA . PRO A 1 95 ? 13.720 -8.516 3.822 1.00 88.31 95 PRO A CA 1
ATOM 802 C C . PRO A 1 95 ? 12.502 -8.108 2.984 1.00 88.31 95 PRO A C 1
ATOM 804 O O . PRO A 1 95 ? 12.537 -8.200 1.762 1.00 88.31 95 PRO A O 1
ATOM 807 N N . ALA A 1 96 ? 11.457 -7.574 3.627 1.00 86.56 96 ALA A N 1
ATOM 808 C CA . ALA A 1 96 ? 10.264 -7.093 2.938 1.00 86.56 96 ALA A CA 1
ATOM 809 C C . ALA A 1 96 ? 10.531 -5.899 2.002 1.00 86.56 96 ALA A C 1
ATOM 811 O O . ALA A 1 96 ? 9.942 -5.839 0.929 1.00 86.56 96 ALA A O 1
ATOM 812 N N . VAL A 1 97 ? 11.425 -4.973 2.370 1.00 89.81 97 VAL A N 1
ATOM 813 C CA . VAL A 1 97 ? 11.789 -3.817 1.529 1.00 89.81 97 VAL A CA 1
ATOM 814 C C . VAL A 1 97 ? 12.580 -4.281 0.308 1.00 89.81 97 VAL A C 1
ATOM 816 O O . VAL A 1 97 ? 12.239 -3.945 -0.826 1.00 89.81 97 VAL A O 1
ATOM 819 N N . LEU A 1 98 ? 13.592 -5.121 0.541 1.00 89.75 98 LEU A N 1
ATOM 820 C CA . LEU A 1 98 ? 14.417 -5.711 -0.515 1.00 89.75 98 LEU A CA 1
ATOM 821 C C . LEU A 1 98 ? 13.576 -6.497 -1.521 1.00 89.75 98 LEU A C 1
ATOM 823 O O . LEU A 1 98 ? 13.811 -6.434 -2.727 1.00 89.75 98 LEU A O 1
ATOM 827 N N . GLU A 1 99 ? 12.593 -7.242 -1.028 1.00 88.81 99 GLU A N 1
ATOM 828 C CA . GLU A 1 99 ? 11.719 -8.052 -1.861 1.00 88.81 99 GLU A CA 1
ATOM 829 C C . GLU A 1 99 ? 10.722 -7.219 -2.665 1.00 88.81 99 GLU A C 1
ATOM 831 O O . GLU A 1 99 ? 10.519 -7.520 -3.839 1.00 88.81 99 GLU A O 1
ATOM 836 N N . ILE A 1 100 ? 10.155 -6.148 -2.097 1.00 89.19 100 ILE A N 1
ATOM 837 C CA . ILE A 1 100 ? 9.335 -5.194 -2.861 1.00 89.19 100 ILE A CA 1
ATOM 838 C C . ILE A 1 100 ? 10.149 -4.630 -4.024 1.00 89.19 100 ILE A C 1
ATOM 840 O O . ILE A 1 100 ? 9.701 -4.696 -5.168 1.00 89.19 100 ILE A O 1
ATOM 844 N N . ARG A 1 101 ? 11.371 -4.153 -3.751 1.00 91.00 101 ARG A N 1
ATOM 845 C CA . ARG A 1 101 ? 12.263 -3.606 -4.781 1.00 91.00 101 ARG A CA 1
ATOM 846 C C . ARG A 1 101 ? 12.518 -4.618 -5.899 1.00 91.00 101 ARG A C 1
ATOM 848 O O . ARG A 1 101 ? 12.349 -4.305 -7.073 1.00 91.00 101 ARG A O 1
ATOM 855 N N . LYS A 1 102 ? 12.872 -5.857 -5.538 1.00 90.94 102 LYS A N 1
ATOM 856 C CA . LYS A 1 102 ? 13.108 -6.945 -6.504 1.00 90.94 102 LYS A CA 1
ATOM 857 C C . LYS A 1 102 ? 11.858 -7.314 -7.301 1.00 90.94 102 LYS A C 1
ATOM 859 O O . LYS A 1 102 ? 11.971 -7.601 -8.485 1.00 90.94 102 LYS A O 1
ATOM 864 N N . SER A 1 103 ? 10.690 -7.319 -6.664 1.00 87.50 103 SER A N 1
ATOM 865 C CA . SER A 1 103 ? 9.433 -7.740 -7.291 1.00 87.50 103 SER A CA 1
ATOM 866 C C . SER A 1 103 ? 8.885 -6.700 -8.262 1.00 87.50 103 SER A C 1
ATOM 868 O O . SER A 1 103 ? 8.191 -7.061 -9.207 1.00 87.50 103 SER A O 1
ATOM 870 N N . LEU A 1 104 ? 9.189 -5.418 -8.044 1.00 85.31 104 LEU A N 1
ATOM 871 C CA . LEU A 1 104 ? 8.694 -4.322 -8.873 1.00 85.31 104 LEU A CA 1
ATOM 872 C C . LEU A 1 104 ? 9.649 -3.920 -10.007 1.00 85.31 104 LEU A C 1
ATOM 874 O O . LEU A 1 104 ? 9.187 -3.408 -11.028 1.00 85.31 104 LEU A O 1
ATOM 878 N N . ALA A 1 105 ? 10.944 -4.230 -9.888 1.00 87.62 105 ALA A N 1
ATOM 879 C CA . ALA A 1 105 ? 11.936 -3.959 -10.930 1.00 87.62 105 ALA A CA 1
ATOM 880 C C . ALA A 1 105 ? 11.581 -4.541 -12.322 1.00 87.62 105 ALA A C 1
ATOM 882 O O . ALA A 1 105 ? 11.759 -3.821 -13.307 1.00 87.62 105 ALA A O 1
ATOM 883 N N . PRO A 1 106 ? 11.026 -5.770 -12.458 1.00 87.00 106 PRO A N 1
ATOM 884 C CA . PRO A 1 106 ? 10.579 -6.301 -13.753 1.00 87.00 106 PRO A CA 1
ATOM 885 C C . PRO A 1 106 ? 9.461 -5.491 -14.422 1.00 87.00 106 PRO A C 1
ATOM 887 O O . PRO A 1 106 ? 9.261 -5.609 -15.625 1.00 87.00 106 PRO A O 1
ATOM 890 N N . PHE A 1 107 ? 8.735 -4.673 -13.657 1.00 79.44 107 PHE A N 1
ATOM 891 C CA . PHE A 1 107 ? 7.645 -3.828 -14.147 1.00 79.44 107 PHE A CA 1
ATOM 892 C C . PHE A 1 107 ? 8.083 -2.370 -14.375 1.00 79.44 107 PHE A C 1
ATOM 894 O O . PHE A 1 107 ? 7.237 -1.505 -14.588 1.00 79.44 107 PHE A O 1
ATOM 901 N N . GLY A 1 108 ? 9.390 -2.082 -14.318 1.00 82.88 108 GLY A N 1
ATOM 902 C CA . GLY A 1 108 ? 9.939 -0.748 -14.575 1.00 82.88 108 GLY A CA 1
ATOM 903 C C . GLY A 1 108 ? 9.865 0.222 -13.391 1.00 82.88 108 GLY A C 1
ATOM 904 O O . GLY A 1 108 ? 10.032 1.426 -13.581 1.00 82.88 108 GLY A O 1
ATOM 905 N N . PHE A 1 109 ? 9.614 -0.270 -12.174 1.00 87.31 109 PHE A N 1
ATOM 906 C CA . PHE A 1 109 ? 9.631 0.549 -10.960 1.00 87.31 109 PHE A CA 1
ATOM 907 C C . PHE A 1 109 ? 10.936 0.322 -10.196 1.00 87.31 109 PHE A C 1
ATOM 909 O O . PHE A 1 109 ? 11.228 -0.791 -9.757 1.00 87.31 109 PHE A O 1
ATOM 916 N N . TYR A 1 110 ? 11.713 1.392 -10.036 1.00 90.19 110 TYR A N 1
ATOM 917 C CA . TYR A 1 110 ? 13.071 1.350 -9.486 1.00 90.19 110 TYR A CA 1
ATOM 918 C C . TYR A 1 110 ? 13.213 2.198 -8.220 1.00 90.19 110 TYR A C 1
ATOM 920 O O . TYR A 1 110 ? 14.255 2.809 -7.996 1.00 90.19 110 TYR A O 1
ATOM 928 N N . ASP A 1 111 ? 12.160 2.240 -7.404 1.00 91.50 111 ASP A N 1
ATOM 929 C CA . ASP A 1 111 ? 12.176 2.940 -6.124 1.00 91.50 111 ASP A CA 1
ATOM 930 C C . ASP A 1 111 ? 13.287 2.370 -5.214 1.00 91.50 111 ASP A C 1
ATOM 932 O O . ASP A 1 111 ? 13.515 1.155 -5.122 1.00 91.50 111 ASP A O 1
ATOM 936 N N . THR A 1 112 ? 14.013 3.265 -4.551 1.00 93.44 112 THR A N 1
ATOM 937 C CA . THR A 1 112 ? 15.077 2.932 -3.602 1.00 93.44 112 THR A CA 1
ATOM 938 C C . THR A 1 112 ? 14.510 2.283 -2.339 1.00 93.44 112 THR A C 1
ATOM 940 O O . THR A 1 112 ? 13.331 2.415 -2.004 1.00 93.44 112 THR A O 1
ATOM 943 N N . GLU A 1 113 ? 15.363 1.582 -1.588 1.00 93.19 113 GLU A N 1
ATOM 944 C CA . GLU A 1 113 ? 14.968 0.981 -0.306 1.00 93.19 113 GLU A CA 1
ATOM 945 C C . GLU A 1 113 ? 14.467 2.046 0.682 1.00 93.19 113 GLU A C 1
ATOM 947 O O . GLU A 1 113 ? 13.440 1.839 1.332 1.00 93.19 113 GLU A O 1
ATOM 952 N N . ALA A 1 114 ? 15.115 3.216 0.711 1.00 93.88 114 ALA A N 1
ATOM 953 C CA . ALA A 1 114 ? 14.689 4.385 1.476 1.00 93.88 114 ALA A CA 1
ATOM 954 C C . ALA A 1 114 ? 13.286 4.865 1.085 1.00 93.88 114 ALA A C 1
ATOM 956 O O . ALA A 1 114 ? 12.446 5.090 1.959 1.00 93.88 114 ALA A O 1
ATOM 957 N N . GLU A 1 115 ? 13.008 5.011 -0.213 1.00 94.12 115 GLU A N 1
ATOM 958 C CA . GLU A 1 115 ? 11.692 5.431 -0.710 1.00 94.12 115 GLU A CA 1
ATOM 959 C C . GLU A 1 115 ? 10.609 4.424 -0.322 1.00 94.12 115 GLU A C 1
ATOM 961 O O . GLU A 1 115 ? 9.590 4.807 0.256 1.00 94.12 115 GLU A O 1
ATOM 966 N N . ILE A 1 116 ? 10.857 3.130 -0.543 1.00 93.00 116 ILE A N 1
ATOM 967 C CA . ILE A 1 116 ? 9.931 2.056 -0.165 1.00 93.00 116 ILE A CA 1
ATOM 968 C C . ILE A 1 116 ? 9.667 2.074 1.344 1.00 93.00 116 ILE A C 1
ATOM 970 O O . ILE A 1 116 ? 8.518 2.015 1.789 1.00 93.00 116 ILE A O 1
ATOM 974 N N . PHE A 1 117 ? 10.723 2.169 2.149 1.00 94.12 117 PHE A N 1
ATOM 975 C CA . PHE A 1 117 ? 10.621 2.154 3.602 1.00 94.12 117 PHE A CA 1
ATOM 976 C C . PHE A 1 117 ? 9.857 3.366 4.146 1.00 94.12 117 PHE A C 1
ATOM 978 O O . PHE A 1 117 ? 8.989 3.215 5.012 1.00 94.12 117 PHE A O 1
ATOM 985 N N . ASN A 1 118 ? 10.143 4.560 3.628 1.00 93.94 118 ASN A N 1
ATOM 986 C CA . ASN A 1 118 ? 9.470 5.793 4.030 1.00 93.94 118 ASN A CA 1
ATOM 987 C C . ASN A 1 118 ? 7.990 5.781 3.648 1.00 93.94 118 ASN A C 1
ATOM 989 O O . ASN A 1 118 ? 7.138 6.157 4.456 1.00 93.94 118 ASN A O 1
ATOM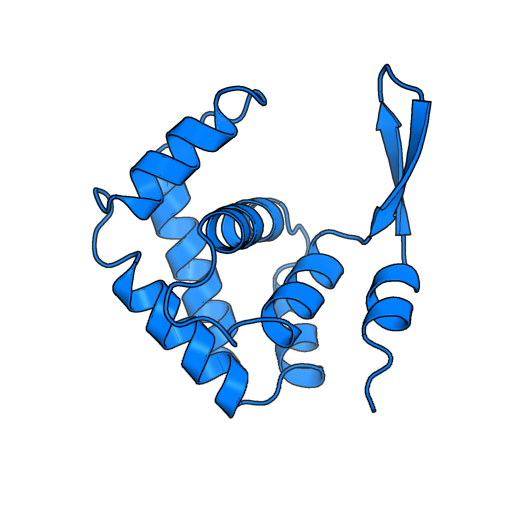 993 N N . GLU A 1 119 ? 7.669 5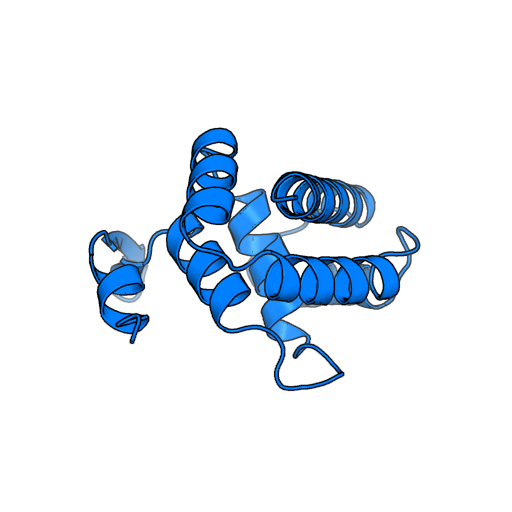.279 2.461 1.00 91.44 119 GLU A N 1
ATOM 994 C CA . GLU A 1 119 ? 6.295 5.186 1.989 1.00 91.44 119 GLU A CA 1
ATOM 995 C C . GLU A 1 119 ? 5.485 4.168 2.806 1.00 91.44 119 GLU A C 1
ATOM 997 O O . GLU A 1 119 ? 4.357 4.442 3.220 1.00 91.44 119 GLU A O 1
ATOM 1002 N N . MET A 1 120 ? 6.089 3.032 3.168 1.00 90.75 120 MET A N 1
ATOM 1003 C CA . MET A 1 120 ? 5.449 2.058 4.055 1.00 90.75 120 MET A CA 1
ATOM 1004 C C . MET A 1 120 ? 5.279 2.578 5.483 1.00 90.75 120 MET A C 1
ATOM 1006 O O . MET A 1 120 ? 4.251 2.316 6.111 1.00 90.75 120 MET A O 1
ATOM 1010 N N . LYS A 1 121 ? 6.220 3.378 6.000 1.00 91.06 121 LYS A N 1
ATOM 1011 C CA . LYS A 1 121 ? 6.027 4.103 7.267 1.00 91.06 121 LYS A CA 1
ATOM 1012 C C . LYS A 1 121 ? 4.854 5.077 7.190 1.00 91.06 121 LYS A C 1
ATOM 1014 O O . LYS A 1 121 ? 4.069 5.147 8.137 1.00 91.06 121 LYS A O 1
ATOM 1019 N N . ALA A 1 122 ? 4.722 5.808 6.086 1.00 88.81 122 ALA A N 1
ATOM 1020 C CA . ALA A 1 122 ? 3.607 6.721 5.868 1.00 88.81 122 ALA A CA 1
ATOM 1021 C C . ALA A 1 122 ? 2.268 5.969 5.802 1.00 88.81 122 ALA A C 1
ATOM 1023 O O . ALA A 1 122 ? 1.317 6.384 6.463 1.00 88.81 122 ALA A O 1
ATOM 1024 N N . PHE A 1 123 ? 2.209 4.817 5.127 1.00 86.81 123 PHE A N 1
ATOM 1025 C CA . PHE A 1 123 ? 1.017 3.964 5.108 1.00 86.81 123 PHE A CA 1
ATOM 1026 C C . PHE A 1 123 ? 0.643 3.453 6.505 1.00 86.81 123 PHE A C 1
ATOM 1028 O O . PHE A 1 123 ? -0.508 3.558 6.929 1.00 86.81 123 PHE A O 1
ATOM 1035 N N . ILE A 1 124 ? 1.627 2.956 7.265 1.00 87.19 124 ILE A N 1
ATOM 1036 C CA . ILE A 1 124 ? 1.435 2.518 8.655 1.00 87.19 124 ILE A CA 1
ATOM 1037 C C . ILE A 1 124 ? 0.899 3.668 9.513 1.00 87.19 124 ILE A C 1
ATOM 1039 O O . ILE A 1 124 ? 0.006 3.449 10.335 1.00 87.19 124 ILE A O 1
ATOM 1043 N N . LYS A 1 125 ? 1.425 4.886 9.335 1.00 87.06 125 LYS A N 1
ATOM 1044 C CA . LYS A 1 125 ? 0.955 6.084 10.040 1.00 87.06 125 LYS A CA 1
ATOM 1045 C C . LYS A 1 125 ? -0.486 6.419 9.659 1.00 87.06 125 LYS A C 1
ATOM 1047 O O . LYS A 1 125 ? -1.299 6.571 10.561 1.00 87.06 125 LYS A O 1
ATOM 1052 N N . CYS A 1 126 ? -0.807 6.453 8.367 1.00 82.62 126 CYS A N 1
ATOM 1053 C CA . CYS A 1 126 ? -2.162 6.653 7.848 1.00 82.62 126 CYS A CA 1
ATOM 1054 C C . CYS A 1 126 ? -3.154 5.655 8.470 1.00 82.62 126 CYS A C 1
ATOM 1056 O O . CYS A 1 126 ? -4.182 6.062 9.005 1.00 82.62 126 CYS A O 1
ATOM 1058 N N . CYS A 1 127 ? -2.800 4.368 8.514 1.00 80.06 127 CYS A N 1
ATOM 1059 C CA . CYS A 1 127 ? -3.618 3.347 9.165 1.00 80.06 127 CYS A CA 1
ATOM 1060 C C . CYS A 1 127 ? -3.727 3.568 10.683 1.00 80.06 127 CYS A C 1
ATOM 1062 O O . CYS A 1 127 ? -4.784 3.386 11.273 1.00 80.06 127 CYS A O 1
ATOM 1064 N N . SER A 1 128 ? -2.646 3.987 11.342 1.00 79.12 128 SER A N 1
ATOM 1065 C CA . SER A 1 128 ? -2.638 4.199 12.797 1.00 79.12 128 SER A CA 1
ATOM 1066 C C . SER A 1 128 ? -3.528 5.362 13.249 1.00 79.12 128 SER A C 1
ATOM 1068 O O . SER A 1 128 ? -3.850 5.426 14.425 1.00 79.12 128 SER A O 1
ATOM 1070 N N . LEU A 1 129 ? -3.924 6.268 12.348 1.00 73.19 129 LEU A N 1
ATOM 1071 C CA . LEU A 1 129 ? -4.798 7.407 12.655 1.00 73.19 129 LEU A CA 1
ATOM 1072 C C . LEU A 1 129 ? -6.290 7.045 12.704 1.00 73.19 129 LEU A C 1
ATOM 1074 O O . LEU A 1 129 ? -7.106 7.932 12.941 1.00 73.19 129 LEU A O 1
ATOM 1078 N N . ILE A 1 130 ? -6.650 5.785 12.437 1.00 69.38 130 ILE A N 1
ATOM 1079 C CA . ILE A 1 130 ? -8.035 5.276 12.417 1.00 69.38 130 ILE A CA 1
ATOM 1080 C C . ILE A 1 130 ? -8.537 4.888 13.828 1.00 69.38 130 ILE A C 1
ATOM 1082 O O . ILE A 1 130 ? -9.673 4.452 13.981 1.00 69.38 130 ILE A O 1
ATOM 1086 N N . SER A 1 131 ? -7.704 5.065 14.857 1.00 54.22 131 SER A N 1
ATOM 1087 C CA . SER A 1 131 ? -8.060 4.931 16.278 1.00 54.22 131 SER A CA 1
ATOM 1088 C C . SER A 1 131 ? -8.748 6.170 16.833 1.00 54.22 131 SER A C 1
ATOM 1090 O O . SER A 1 131 ? -8.171 7.263 16.617 1.00 54.22 131 SER A O 1
#

pLDDT: mean 79.01, std 10.85, range [45.78, 94.12]

Radius of gyration: 14.79 Å; chains: 1; bounding box: 40×28×42 Å

Sequence (131 aa):
MFDDFNFLLSDLLYIQTEWGKFYVPRPERYLIYKVISFLDEPAGRQRDVMMFYFCFSRCRKRAELELALKSFCKEALVKKVVKGLKLKFKHESSPAVLEIRKSLAPFGFYDTEAEIFNEMKAFIKCCSLIS